Protein AF-A0A354GXW9-F1 (afdb_monomer_lite)

Sequence (91 aa):
MRYQINRRPGVADYLRNLSLTREGRIRLYVGLNEMAEFSDSFRADPLNRDGPVFFFRFMFEDAGRLRTLSLAVDDSAASYGVLELVYADLE

pLDDT: mean 91.75, std 4.7, range [73.69, 97.0]

Secondary structure (DSSP, 8-state):
-PPEEEE-HHHHHHHHH----HHHHHHHHHHHHHGGG--HHHHH-GGGEETTEEEEEEEEEETTEEEEEEEEEE-TTGGGTEEEEEEEEE-

Radius of gyration: 13.05 Å; chains: 1; bounding box: 32×22×34 Å

Structure (mmCIF, N/CA/C/O backbone):
data_AF-A0A354GXW9-F1
#
_entry.id   AF-A0A354GXW9-F1
#
loop_
_atom_site.group_PDB
_atom_site.id
_atom_site.type_symbol
_atom_site.label_atom_id
_atom_site.label_alt_id
_atom_site.label_comp_id
_atom_site.label_asym_id
_atom_site.label_entity_id
_atom_site.label_seq_id
_atom_site.pdbx_PDB_ins_code
_atom_site.Cartn_x
_atom_site.Cartn_y
_atom_site.Cartn_z
_atom_site.occupancy
_atom_site.B_iso_or_equiv
_atom_site.auth_seq_id
_atom_site.auth_comp_id
_atom_site.auth_asym_id
_atom_site.auth_atom_id
_atom_site.pdbx_PDB_model_num
ATOM 1 N N . MET A 1 1 ? 12.916 12.152 -4.336 1.00 73.69 1 MET A N 1
ATOM 2 C CA . MET A 1 1 ? 12.086 12.167 -5.562 1.00 73.69 1 MET A CA 1
ATOM 3 C C . MET A 1 1 ? 10.703 11.687 -5.166 1.00 73.69 1 MET A C 1
ATOM 5 O O . MET A 1 1 ? 10.640 10.794 -4.335 1.00 73.69 1 MET A O 1
ATOM 9 N N . ARG A 1 2 ? 9.625 12.297 -5.674 1.00 85.38 2 ARG A N 1
ATOM 10 C CA . ARG A 1 2 ? 8.258 11.858 -5.363 1.00 85.38 2 ARG A CA 1
ATOM 11 C C . ARG A 1 2 ? 7.696 11.068 -6.537 1.00 85.38 2 ARG A C 1
ATOM 13 O O . ARG A 1 2 ? 7.669 11.585 -7.651 1.00 85.38 2 ARG A O 1
ATOM 20 N N . TYR A 1 3 ? 7.266 9.842 -6.278 1.00 89.19 3 TYR A N 1
ATOM 21 C CA . TYR A 1 3 ? 6.709 8.935 -7.273 1.00 89.19 3 TYR A CA 1
ATOM 22 C C . TYR A 1 3 ? 5.193 9.094 -7.402 1.00 89.19 3 TYR A C 1
ATOM 24 O O . TYR A 1 3 ? 4.483 9.336 -6.426 1.00 89.19 3 TYR A O 1
ATOM 32 N N . GLN A 1 4 ? 4.668 8.904 -8.607 1.00 91.25 4 GLN A N 1
ATOM 33 C CA . GLN A 1 4 ? 3.248 8.656 -8.794 1.00 91.25 4 GLN A CA 1
ATOM 34 C C . GLN A 1 4 ? 2.941 7.213 -8.388 1.00 91.25 4 GLN A C 1
ATOM 36 O O . GLN A 1 4 ? 3.502 6.271 -8.944 1.00 91.25 4 GLN A O 1
ATOM 41 N N . ILE A 1 5 ? 2.021 7.037 -7.441 1.00 91.38 5 ILE A N 1
ATOM 42 C CA . ILE A 1 5 ? 1.555 5.709 -7.040 1.00 91.38 5 ILE A CA 1
ATOM 43 C C . ILE A 1 5 ? 0.397 5.293 -7.943 1.00 91.38 5 ILE A C 1
ATOM 45 O O . ILE A 1 5 ? -0.706 5.838 -7.845 1.00 91.38 5 ILE A O 1
ATOM 49 N N . ASN A 1 6 ? 0.635 4.305 -8.797 1.00 93.88 6 ASN A N 1
ATOM 50 C CA . ASN A 1 6 ? -0.417 3.594 -9.504 1.00 93.88 6 ASN A CA 1
ATOM 51 C C . ASN A 1 6 ? -0.877 2.395 -8.669 1.00 93.88 6 ASN A C 1
ATOM 53 O O . ASN A 1 6 ? -0.082 1.784 -7.964 1.00 93.88 6 ASN A O 1
ATOM 57 N N . ARG A 1 7 ? -2.160 2.046 -8.724 1.00 94.00 7 ARG A N 1
ATOM 58 C CA . ARG A 1 7 ? -2.716 0.909 -7.979 1.00 94.00 7 ARG A CA 1
ATOM 59 C C . ARG A 1 7 ? -3.372 -0.020 -8.971 1.00 94.00 7 ARG A C 1
ATOM 61 O O . ARG A 1 7 ? -4.240 0.422 -9.726 1.00 94.00 7 ARG A O 1
ATOM 68 N N . ARG A 1 8 ? -3.007 -1.302 -8.946 1.00 94.81 8 ARG A N 1
ATOM 69 C CA . ARG A 1 8 ? -3.705 -2.284 -9.779 1.00 94.81 8 ARG A CA 1
ATOM 70 C C . ARG A 1 8 ? -5.194 -2.309 -9.431 1.00 94.81 8 ARG A C 1
ATOM 72 O O . ARG A 1 8 ? -5.523 -2.160 -8.252 1.00 94.81 8 ARG A O 1
ATOM 79 N N . PRO A 1 9 ? -6.094 -2.533 -10.407 1.00 94.62 9 PRO A N 1
ATOM 80 C CA . PRO A 1 9 ? -7.537 -2.492 -10.172 1.00 94.62 9 PRO A CA 1
ATOM 81 C C . PRO A 1 9 ? -7.987 -3.332 -8.968 1.00 94.62 9 PRO A C 1
ATOM 83 O O . PRO A 1 9 ? -8.660 -2.812 -8.085 1.00 94.62 9 PRO A O 1
ATOM 86 N N . GLY A 1 10 ? -7.504 -4.576 -8.852 1.00 95.25 10 GLY A N 1
ATOM 87 C CA . GLY A 1 10 ? -7.834 -5.450 -7.718 1.00 95.25 10 GLY A CA 1
ATOM 88 C C . GLY A 1 10 ? -7.361 -4.919 -6.359 1.00 95.25 10 GLY A C 1
ATOM 89 O O . GLY A 1 10 ? -8.075 -5.042 -5.368 1.00 95.25 10 GLY A O 1
ATOM 90 N N . VAL A 1 11 ? -6.201 -4.256 -6.310 1.00 95.06 11 VAL A N 1
ATOM 91 C CA . VAL A 1 11 ? -5.695 -3.617 -5.085 1.00 95.06 11 VAL A CA 1
ATOM 92 C C . VAL A 1 11 ? -6.513 -2.373 -4.746 1.00 95.06 11 VAL A C 1
ATOM 94 O O . VAL A 1 11 ? -6.862 -2.148 -3.589 1.00 95.06 11 VAL A O 1
ATOM 97 N N . ALA A 1 12 ? -6.852 -1.560 -5.749 1.00 94.88 12 ALA A N 1
ATOM 98 C CA . ALA A 1 12 ? -7.690 -0.383 -5.557 1.00 94.88 12 ALA A CA 1
ATOM 99 C C . ALA A 1 12 ? -9.079 -0.760 -5.015 1.00 94.88 12 ALA A C 1
ATOM 101 O O . ALA A 1 12 ? -9.571 -0.106 -4.091 1.00 94.88 12 ALA A O 1
ATOM 102 N N . ASP A 1 13 ? -9.681 -1.825 -5.545 1.00 96.75 13 ASP A N 1
ATOM 103 C CA . ASP A 1 13 ? -10.974 -2.331 -5.088 1.00 96.75 13 ASP A CA 1
ATOM 104 C C . ASP A 1 13 ? -10.888 -2.941 -3.684 1.00 96.75 13 ASP A C 1
ATOM 106 O O . ASP A 1 13 ? -11.737 -2.638 -2.843 1.00 96.75 13 ASP A O 1
ATOM 110 N N . TYR A 1 14 ? -9.835 -3.709 -3.384 1.00 96.00 14 TYR A N 1
ATOM 111 C CA . TYR A 1 14 ? -9.569 -4.212 -2.033 1.00 96.00 14 TYR A CA 1
ATOM 112 C C . TYR A 1 14 ? -9.513 -3.071 -1.009 1.00 96.00 14 TYR A C 1
ATOM 114 O O . TYR A 1 14 ? -10.301 -3.042 -0.063 1.00 96.00 14 TYR A O 1
ATOM 122 N N . LEU A 1 15 ? -8.653 -2.072 -1.244 1.00 94.62 15 LEU A N 1
ATOM 123 C CA . LEU A 1 15 ? -8.473 -0.928 -0.344 1.00 94.62 15 LEU A CA 1
ATOM 124 C C . LEU A 1 15 ? -9.766 -0.116 -0.169 1.00 94.62 15 LEU A C 1
ATOM 126 O O . LEU A 1 15 ? -10.043 0.400 0.917 1.00 94.62 15 LEU A O 1
ATOM 130 N N . ARG A 1 16 ? -10.580 -0.001 -1.226 1.00 94.25 16 ARG A N 1
ATOM 131 C CA . ARG A 1 16 ? -11.882 0.677 -1.166 1.00 94.25 16 ARG A CA 1
ATOM 132 C C . ARG A 1 16 ? -12.870 -0.079 -0.274 1.00 94.25 16 ARG A C 1
ATOM 134 O O . ARG A 1 16 ? -13.620 0.566 0.462 1.00 94.25 16 ARG A O 1
ATOM 141 N N . ASN A 1 17 ? -12.846 -1.408 -0.301 1.00 96.19 17 ASN A N 1
ATOM 142 C CA . ASN A 1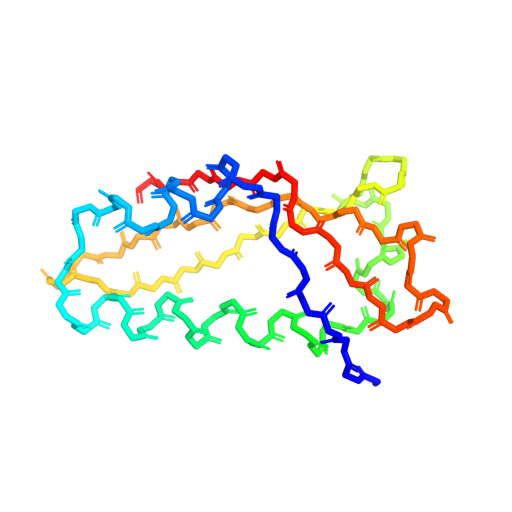 17 ? -13.800 -2.266 0.403 1.00 96.19 17 ASN A CA 1
ATOM 143 C C . ASN A 1 17 ? -13.407 -2.599 1.852 1.00 96.19 17 ASN A C 1
ATOM 145 O O . ASN A 1 17 ? -14.191 -3.227 2.563 1.00 96.19 17 ASN A O 1
ATOM 149 N N . LEU A 1 18 ? -12.243 -2.142 2.326 1.00 95.62 18 LEU A N 1
ATOM 150 C CA . LEU A 1 18 ? -11.842 -2.302 3.723 1.00 95.62 18 LEU A CA 1
ATOM 151 C C . LEU A 1 18 ? -12.884 -1.701 4.679 1.00 95.62 18 LEU A C 1
ATOM 153 O O . LEU A 1 18 ? -13.323 -0.557 4.523 1.00 95.62 18 LEU A O 1
ATOM 157 N N . SER A 1 19 ? -13.252 -2.473 5.703 1.00 95.44 19 SER A N 1
ATOM 158 C CA . SER A 1 19 ? -14.172 -2.051 6.767 1.00 95.44 19 SER A CA 1
ATOM 159 C C . SER A 1 19 ? -13.441 -1.190 7.800 1.00 95.44 19 SER A C 1
ATOM 161 O O . SER A 1 19 ? -13.176 -1.628 8.914 1.00 95.44 19 SER A O 1
ATOM 163 N N . LEU A 1 20 ? -13.078 0.024 7.385 1.00 95.75 20 LEU A N 1
ATOM 164 C CA . LEU A 1 20 ? -12.418 1.039 8.209 1.00 95.75 20 LEU A CA 1
ATOM 165 C C . LEU A 1 20 ? -13.383 2.170 8.555 1.00 95.75 20 LEU A C 1
ATOM 167 O O . LEU A 1 20 ? -14.276 2.508 7.761 1.00 95.75 20 LEU A O 1
ATOM 171 N N . THR A 1 21 ? -13.149 2.825 9.691 1.00 97.00 21 THR A N 1
ATOM 172 C CA . THR A 1 21 ? -13.813 4.096 9.995 1.00 97.00 21 THR A CA 1
ATOM 173 C C . THR A 1 21 ? -13.399 5.182 9.000 1.00 97.00 21 THR A C 1
ATOM 175 O O . THR A 1 21 ? -12.436 5.047 8.240 1.00 97.00 21 THR A O 1
ATOM 178 N N . ARG A 1 22 ? -14.112 6.314 9.006 1.00 95.81 22 ARG A N 1
ATOM 179 C CA . ARG A 1 22 ? -13.723 7.479 8.197 1.00 95.81 22 ARG A CA 1
ATOM 180 C C . ARG A 1 22 ? -12.295 7.934 8.510 1.00 95.81 22 ARG A C 1
ATOM 182 O O . ARG A 1 22 ? -11.552 8.256 7.589 1.00 95.81 22 ARG A O 1
ATOM 189 N N . GLU A 1 23 ? -11.926 7.955 9.786 1.00 95.19 23 GLU A N 1
ATOM 190 C CA . GLU A 1 23 ? -10.585 8.342 10.218 1.00 95.19 23 GLU A CA 1
ATOM 191 C C . GLU A 1 23 ? -9.536 7.320 9.770 1.00 95.19 23 GLU A C 1
ATOM 193 O O . GLU A 1 23 ? -8.536 7.707 9.167 1.00 95.19 23 GLU A O 1
ATOM 198 N N . GLY A 1 24 ? -9.804 6.024 9.953 1.00 95.62 24 GLY A N 1
ATOM 199 C CA . GLY A 1 24 ? -8.923 4.955 9.480 1.00 95.62 24 GLY A CA 1
ATOM 200 C C . GLY A 1 24 ? -8.691 5.016 7.971 1.00 95.62 24 GLY A C 1
ATOM 201 O O . GLY A 1 24 ? -7.563 4.855 7.515 1.00 95.62 24 GLY A O 1
ATOM 202 N N . ARG A 1 25 ? -9.722 5.351 7.179 1.00 95.69 25 ARG A N 1
ATOM 203 C CA . ARG A 1 25 ? -9.560 5.598 5.735 1.00 95.69 25 ARG A CA 1
ATOM 204 C C . ARG A 1 25 ? -8.628 6.774 5.461 1.00 95.69 25 ARG A C 1
ATOM 206 O O . ARG A 1 25 ? -7.766 6.653 4.600 1.00 95.69 25 ARG A O 1
ATOM 213 N N . ILE A 1 26 ? -8.773 7.893 6.170 1.00 94.56 26 ILE A N 1
ATOM 214 C CA . ILE A 1 26 ? -7.876 9.047 5.998 1.00 94.56 26 ILE A CA 1
ATOM 215 C C . ILE A 1 26 ? -6.432 8.636 6.303 1.00 94.56 26 ILE A C 1
ATOM 217 O O . ILE A 1 26 ? -5.560 8.866 5.468 1.00 94.56 26 ILE A O 1
ATOM 221 N N . ARG A 1 27 ? -6.190 7.969 7.438 1.00 94.56 27 ARG A N 1
ATOM 222 C CA . ARG A 1 27 ? -4.848 7.505 7.826 1.00 94.56 27 ARG A CA 1
ATOM 223 C C . ARG A 1 27 ? -4.262 6.517 6.809 1.00 94.56 27 ARG A C 1
ATOM 225 O O . ARG A 1 27 ? -3.112 6.678 6.414 1.00 94.56 27 ARG A O 1
ATOM 232 N N . LEU A 1 28 ? -5.067 5.577 6.304 1.00 93.75 28 LEU A N 1
ATOM 233 C CA . LEU A 1 28 ? -4.693 4.674 5.208 1.00 93.75 28 LEU A CA 1
ATOM 234 C C . LEU A 1 28 ? -4.214 5.453 3.972 1.00 93.75 28 LEU A C 1
ATOM 236 O O . LEU A 1 28 ? -3.146 5.168 3.437 1.00 93.75 28 LEU A O 1
ATOM 240 N N . TYR A 1 29 ? -4.982 6.443 3.505 1.00 91.31 29 TYR A N 1
ATOM 241 C CA . TYR A 1 29 ? -4.610 7.224 2.318 1.00 91.31 29 TYR A CA 1
ATOM 242 C C . TYR A 1 29 ? -3.400 8.135 2.551 1.00 91.31 29 TYR A C 1
ATOM 244 O O . TYR A 1 29 ? -2.642 8.357 1.609 1.00 91.31 29 TYR A O 1
ATOM 252 N N . VAL A 1 30 ? -3.199 8.637 3.773 1.00 90.50 30 VAL A N 1
ATOM 253 C CA . VAL A 1 30 ? -1.981 9.370 4.148 1.00 90.50 30 VAL A CA 1
ATOM 254 C C . VAL A 1 30 ? -0.764 8.450 4.050 1.00 90.50 30 VAL A C 1
ATOM 256 O O . VAL A 1 30 ? 0.153 8.776 3.303 1.00 90.50 30 VAL A O 1
ATOM 259 N N . GLY A 1 31 ? -0.796 7.264 4.666 1.00 88.62 31 GLY A N 1
ATOM 260 C CA . GLY A 1 31 ? 0.317 6.306 4.594 1.00 88.62 31 GLY A CA 1
ATOM 261 C C . GLY A 1 31 ? 0.630 5.850 3.162 1.00 88.62 31 GLY A C 1
ATOM 262 O O . GLY A 1 31 ? 1.787 5.793 2.752 1.00 88.62 31 GLY A O 1
ATOM 263 N N . LEU A 1 32 ? -0.402 5.617 2.340 1.00 88.44 32 LEU A N 1
ATOM 264 C CA . LEU A 1 32 ? -0.218 5.313 0.913 1.00 88.44 32 LEU A CA 1
ATOM 265 C C . LEU A 1 32 ? 0.403 6.473 0.119 1.00 88.44 32 LEU A C 1
ATOM 267 O O . LEU A 1 32 ? 1.056 6.229 -0.893 1.00 88.44 32 LEU A O 1
ATOM 271 N N . ASN A 1 33 ? 0.177 7.721 0.533 1.00 87.00 33 ASN A N 1
ATOM 272 C CA . ASN A 1 33 ? 0.797 8.886 -0.094 1.00 87.00 33 ASN A CA 1
ATOM 273 C C . ASN A 1 33 ? 2.241 9.084 0.373 1.00 87.00 33 ASN A C 1
ATOM 275 O O . ASN A 1 33 ? 3.063 9.501 -0.435 1.00 87.00 33 ASN A O 1
ATOM 279 N N . GLU A 1 34 ? 2.566 8.772 1.627 1.00 83.62 34 GLU A N 1
ATOM 280 C CA . GLU A 1 34 ? 3.940 8.833 2.149 1.00 83.62 34 GLU A CA 1
ATOM 281 C C . GLU A 1 34 ? 4.863 7.826 1.451 1.00 83.62 34 GLU A C 1
ATOM 283 O O . GLU A 1 34 ? 6.024 8.128 1.185 1.00 83.62 34 GLU A O 1
ATOM 288 N N . MET A 1 35 ? 4.326 6.678 1.026 1.00 81.38 35 MET A N 1
ATOM 289 C CA . MET A 1 35 ? 5.044 5.707 0.188 1.00 81.38 35 MET A CA 1
ATOM 290 C C . MET A 1 35 ? 5.600 6.315 -1.111 1.00 81.38 35 MET A C 1
ATOM 292 O O . MET A 1 35 ? 6.604 5.834 -1.638 1.00 81.38 35 MET A O 1
ATOM 296 N N . ALA A 1 36 ? 4.987 7.385 -1.628 1.00 84.19 36 ALA A N 1
ATOM 297 C CA . ALA A 1 36 ? 5.494 8.100 -2.798 1.00 84.19 36 ALA A CA 1
ATOM 298 C C . ALA A 1 36 ? 6.890 8.701 -2.582 1.00 84.19 36 ALA A C 1
ATOM 300 O O . ALA A 1 36 ? 7.540 9.082 -3.554 1.00 84.19 36 ALA A O 1
ATOM 301 N N . GLU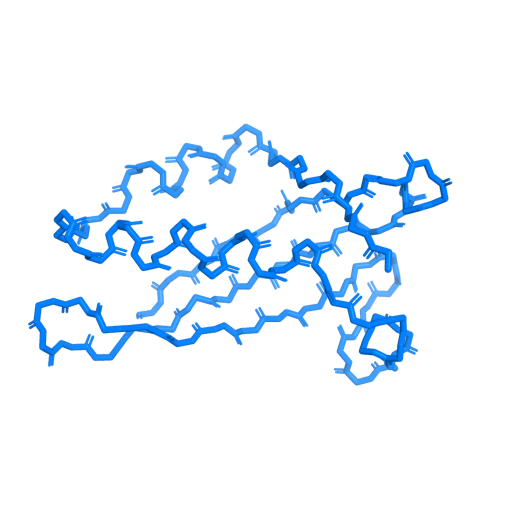 A 1 37 ? 7.338 8.819 -1.335 1.00 84.69 37 GLU A N 1
ATOM 302 C CA . GLU A 1 37 ? 8.571 9.499 -0.950 1.00 84.69 37 GLU A CA 1
ATOM 303 C C . GLU A 1 37 ? 9.629 8.536 -0.392 1.00 84.69 37 GLU A C 1
ATOM 305 O O . GLU A 1 37 ? 10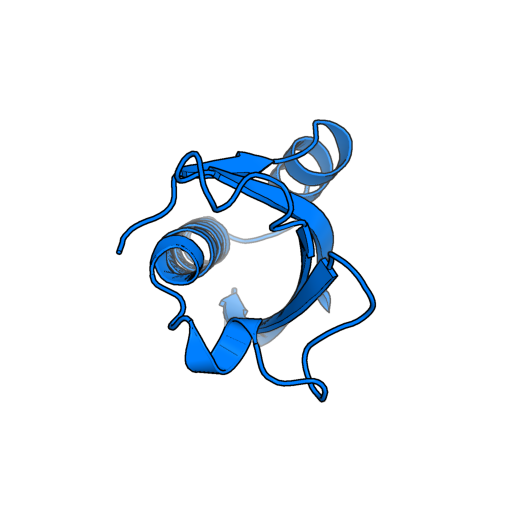.638 8.993 0.149 1.00 84.69 37 GLU A O 1
ATOM 310 N N . PHE A 1 38 ? 9.456 7.214 -0.546 1.00 80.62 38 PHE A N 1
ATOM 311 C CA . PHE A 1 38 ? 10.466 6.266 -0.076 1.00 80.62 38 PHE A CA 1
ATOM 312 C C . PHE A 1 38 ? 11.835 6.508 -0.699 1.00 80.62 38 PHE A C 1
ATOM 314 O O . PHE A 1 38 ? 11.981 6.686 -1.911 1.00 80.62 38 PHE A O 1
ATOM 321 N N . SER A 1 39 ? 12.851 6.475 0.165 1.00 76.31 39 SER A N 1
ATOM 322 C CA . SER A 1 39 ? 14.230 6.652 -0.247 1.00 76.31 39 SER A CA 1
ATOM 323 C C . SER A 1 39 ? 14.675 5.503 -1.144 1.00 76.31 39 SER A C 1
ATOM 325 O O . SER A 1 39 ? 14.300 4.342 -0.961 1.00 76.31 39 SER A O 1
ATOM 327 N N . ASP A 1 40 ? 15.555 5.824 -2.086 1.00 78.44 40 ASP A N 1
ATOM 328 C CA . ASP A 1 40 ? 16.185 4.829 -2.953 1.00 78.44 40 ASP A CA 1
ATOM 329 C C . ASP A 1 40 ? 16.920 3.761 -2.133 1.00 78.44 40 ASP A C 1
ATOM 331 O O . ASP A 1 40 ? 16.929 2.597 -2.515 1.00 78.44 40 ASP A O 1
ATOM 335 N N . SER A 1 41 ? 17.454 4.131 -0.961 1.00 83.88 41 SER A N 1
ATOM 336 C CA . SER A 1 41 ? 18.095 3.197 -0.032 1.00 83.88 41 SER A CA 1
ATOM 337 C C . SER A 1 41 ? 17.148 2.118 0.493 1.00 83.88 41 SER A C 1
ATOM 339 O O . SER A 1 41 ? 17.563 0.971 0.590 1.00 83.88 41 SER A O 1
ATOM 341 N N . PHE A 1 42 ? 15.886 2.448 0.791 1.00 87.25 42 PHE A N 1
ATOM 342 C CA . PHE A 1 42 ? 14.906 1.459 1.248 1.00 87.25 42 PHE A CA 1
ATOM 343 C C . PHE A 1 42 ? 14.530 0.500 0.116 1.00 87.25 42 PHE A C 1
ATOM 345 O O . PHE A 1 42 ? 14.483 -0.711 0.315 1.00 87.25 42 PHE A O 1
ATOM 352 N N . ARG A 1 43 ? 14.307 1.043 -1.089 1.00 85.00 43 ARG A N 1
ATOM 353 C CA . ARG A 1 43 ? 13.914 0.262 -2.272 1.00 85.00 43 ARG A CA 1
ATOM 354 C C . ARG A 1 43 ? 15.038 -0.629 -2.795 1.00 85.00 43 ARG A C 1
ATOM 356 O O . ARG A 1 43 ? 14.749 -1.669 -3.378 1.00 85.00 43 ARG A O 1
ATOM 363 N N . ALA A 1 44 ? 16.293 -0.219 -2.623 1.00 85.69 44 ALA A N 1
ATOM 364 C CA . ALA A 1 44 ? 17.468 -0.976 -3.044 1.00 85.69 44 ALA A CA 1
ATOM 365 C C . ALA A 1 44 ? 17.936 -2.010 -2.005 1.00 85.69 44 ALA A C 1
ATOM 367 O O . ALA A 1 44 ? 18.809 -2.815 -2.322 1.00 85.69 44 ALA A O 1
ATOM 368 N N . ASP A 1 45 ? 17.386 -1.993 -0.786 1.00 90.25 45 ASP A N 1
ATOM 369 C CA . ASP A 1 45 ? 17.750 -2.938 0.268 1.00 90.25 45 ASP A CA 1
ATOM 370 C C . ASP A 1 45 ? 17.249 -4.355 -0.080 1.00 90.25 45 ASP A C 1
ATOM 372 O O . ASP A 1 45 ? 16.034 -4.564 -0.186 1.00 90.25 45 ASP A O 1
ATOM 376 N N . PRO A 1 46 ? 18.148 -5.350 -0.226 1.00 91.25 46 PRO A N 1
ATOM 377 C CA . PRO A 1 46 ? 17.762 -6.731 -0.503 1.00 91.25 46 PRO A CA 1
ATOM 378 C C . PRO A 1 46 ? 16.844 -7.352 0.557 1.00 91.25 46 PRO A C 1
ATOM 380 O O . PRO A 1 46 ? 16.125 -8.296 0.248 1.00 91.25 46 PRO A O 1
ATOM 383 N N . LEU A 1 47 ? 16.844 -6.849 1.796 1.00 92.12 47 LEU A N 1
ATOM 384 C CA . LEU A 1 47 ? 15.966 -7.352 2.859 1.00 92.12 47 LEU A CA 1
ATOM 385 C C . LEU A 1 47 ? 14.499 -6.959 2.657 1.00 92.12 47 LEU A C 1
ATOM 387 O O . LEU A 1 47 ? 13.607 -7.637 3.163 1.00 92.12 47 LEU A O 1
ATOM 391 N N . ASN A 1 48 ? 14.246 -5.884 1.910 1.00 90.44 48 ASN A N 1
ATOM 392 C CA . ASN A 1 48 ? 12.903 -5.373 1.654 1.00 90.44 48 ASN A CA 1
ATOM 393 C C . ASN A 1 48 ? 12.407 -5.762 0.261 1.00 90.44 48 ASN A C 1
ATOM 395 O O . ASN A 1 48 ? 11.449 -5.161 -0.217 1.00 90.44 48 ASN A O 1
ATOM 399 N N . ARG A 1 49 ? 13.057 -6.705 -0.433 1.00 92.31 49 ARG A N 1
ATOM 400 C CA . ARG A 1 49 ? 12.880 -6.860 -1.878 1.00 92.31 49 ARG A CA 1
ATOM 401 C C . ARG A 1 49 ? 12.935 -8.302 -2.366 1.00 92.31 49 ARG A C 1
ATOM 403 O O . ARG A 1 49 ? 13.736 -9.099 -1.896 1.00 92.31 49 ARG A O 1
ATOM 410 N N . ASP A 1 50 ? 12.127 -8.586 -3.383 1.00 92.75 50 ASP A N 1
ATOM 411 C CA . ASP A 1 50 ? 12.200 -9.784 -4.215 1.00 92.75 50 ASP A CA 1
ATOM 412 C C . ASP A 1 50 ? 12.042 -9.392 -5.699 1.00 92.75 50 ASP A C 1
ATOM 414 O O . ASP A 1 50 ? 10.978 -8.964 -6.156 1.00 92.75 50 ASP A O 1
ATOM 418 N N . GLY A 1 51 ? 13.140 -9.461 -6.457 1.00 90.25 51 GLY A N 1
ATOM 419 C CA . GLY A 1 51 ? 13.173 -9.071 -7.870 1.00 90.25 51 GLY A CA 1
ATOM 420 C C . GLY A 1 51 ? 12.807 -7.591 -8.108 1.00 90.25 51 GLY A C 1
ATOM 421 O O . GLY A 1 51 ? 13.470 -6.706 -7.560 1.00 90.25 51 GLY A O 1
ATOM 422 N N . PRO A 1 52 ? 11.806 -7.272 -8.954 1.00 91.31 52 PRO A N 1
ATOM 423 C CA . PRO A 1 52 ? 11.353 -5.897 -9.188 1.00 91.31 52 PRO A CA 1
ATOM 424 C C . PRO A 1 52 ? 10.435 -5.357 -8.078 1.00 91.31 52 PRO A C 1
ATOM 426 O O . PRO A 1 52 ? 10.037 -4.194 -8.120 1.00 91.31 52 PRO A O 1
ATOM 429 N N . VAL A 1 53 ? 10.078 -6.193 -7.100 1.00 93.94 53 VAL A N 1
ATOM 430 C CA . VAL A 1 53 ? 9.077 -5.869 -6.087 1.00 93.94 53 VAL A CA 1
ATOM 431 C C . VAL A 1 53 ? 9.749 -5.601 -4.754 1.00 93.94 53 VAL A C 1
ATOM 433 O O . VAL A 1 53 ? 10.523 -6.423 -4.271 1.00 93.94 53 VAL A O 1
ATOM 436 N N . PHE A 1 54 ? 9.415 -4.476 -4.131 1.00 93.75 54 PHE A N 1
ATOM 437 C CA . PHE A 1 54 ? 9.771 -4.208 -2.744 1.00 93.75 54 PHE A CA 1
ATOM 438 C C . PHE A 1 54 ? 8.542 -4.262 -1.832 1.00 93.75 54 PHE A C 1
ATOM 440 O O . PHE A 1 54 ? 7.411 -3.989 -2.245 1.00 93.75 54 PHE A O 1
ATOM 447 N N . PHE A 1 55 ? 8.772 -4.631 -0.578 1.00 93.50 55 PHE A N 1
ATOM 448 C CA . PHE A 1 55 ? 7.759 -4.841 0.442 1.00 93.50 55 PHE A CA 1
ATOM 449 C C . PHE A 1 55 ? 7.844 -3.757 1.500 1.00 93.50 55 PHE A C 1
ATOM 451 O O . PHE A 1 55 ? 8.922 -3.333 1.915 1.00 93.50 55 PHE A O 1
ATOM 458 N N . PHE A 1 56 ? 6.684 -3.331 1.973 1.00 89.31 56 PHE A N 1
ATOM 459 C CA . PHE A 1 56 ? 6.594 -2.349 3.037 1.00 89.31 56 PHE A CA 1
ATOM 460 C C . PHE A 1 56 ? 5.380 -2.635 3.911 1.00 89.31 56 PHE A C 1
ATOM 462 O O . PHE A 1 56 ? 4.336 -3.076 3.428 1.00 89.31 56 PHE A O 1
ATOM 469 N N . ARG A 1 57 ? 5.520 -2.371 5.209 1.00 91.56 57 ARG A N 1
ATOM 470 C CA . ARG A 1 57 ? 4.420 -2.427 6.166 1.00 91.56 57 ARG A CA 1
ATOM 471 C C . ARG A 1 57 ? 4.270 -1.074 6.825 1.00 91.56 57 ARG A C 1
ATOM 473 O O . ARG A 1 57 ? 5.253 -0.547 7.342 1.00 91.56 57 ARG A O 1
ATOM 480 N N . PHE A 1 58 ? 3.047 -0.563 6.881 1.00 90.25 58 PHE A N 1
ATOM 481 C CA . PHE A 1 58 ? 2.738 0.555 7.764 1.00 90.25 58 PHE A CA 1
ATOM 482 C C . PHE A 1 58 ? 1.660 0.198 8.761 1.00 90.25 58 PHE A C 1
ATOM 484 O O . PHE A 1 58 ? 0.757 -0.592 8.488 1.00 90.25 58 PHE A O 1
ATOM 491 N N . MET A 1 59 ? 1.764 0.831 9.920 1.00 94.44 59 MET A N 1
ATOM 492 C CA . MET A 1 59 ? 0.796 0.706 10.989 1.00 94.44 59 MET A CA 1
ATOM 493 C C . MET A 1 59 ? 0.009 2.001 11.112 1.00 94.44 59 MET A C 1
ATOM 495 O O . MET A 1 59 ? 0.566 3.093 11.002 1.00 94.44 59 MET A O 1
ATOM 499 N N . PHE A 1 60 ? -1.289 1.883 11.349 1.00 94.56 60 PHE A N 1
ATOM 500 C CA . PHE A 1 60 ? -2.153 3.023 11.618 1.00 94.56 60 PHE A CA 1
ATOM 501 C C . PHE A 1 60 ? -3.263 2.626 12.582 1.00 94.56 60 PHE A C 1
ATOM 503 O O . PHE A 1 60 ? -3.600 1.455 12.728 1.00 94.56 60 PHE A O 1
ATOM 510 N N . GLU A 1 61 ? -3.830 3.610 13.265 1.00 95.19 61 GLU A N 1
ATOM 511 C CA . GLU A 1 61 ? -4.930 3.382 14.194 1.00 95.19 61 GLU A CA 1
ATOM 512 C C . GLU A 1 61 ? -6.279 3.515 13.479 1.00 95.19 61 GLU A C 1
ATOM 514 O O . GLU A 1 61 ? -6.487 4.439 12.690 1.00 95.19 61 GLU A O 1
ATOM 519 N N . ASP A 1 62 ? -7.211 2.623 13.786 1.00 96.38 62 ASP A N 1
ATOM 520 C CA . ASP A 1 62 ? -8.601 2.680 13.344 1.00 96.38 62 ASP A CA 1
ATOM 521 C C . ASP A 1 62 ? -9.511 2.251 14.499 1.00 96.38 62 ASP A C 1
ATOM 523 O O . ASP A 1 62 ? -9.388 1.139 15.012 1.00 96.38 62 ASP A O 1
ATOM 527 N N . ALA A 1 63 ? -10.407 3.140 14.939 1.00 93.94 63 ALA A N 1
ATOM 528 C CA . ALA A 1 63 ? -11.309 2.903 16.075 1.00 93.94 63 ALA A CA 1
ATOM 529 C C . ALA A 1 63 ? -10.600 2.410 17.360 1.00 93.94 63 ALA A C 1
ATOM 531 O O . ALA A 1 63 ? -11.084 1.497 18.033 1.00 93.94 63 ALA A O 1
ATOM 532 N N . GLY A 1 64 ? -9.435 2.980 17.689 1.00 93.31 64 GLY A N 1
ATOM 533 C CA . GLY A 1 64 ? -8.646 2.582 18.861 1.00 93.31 64 GLY A CA 1
ATOM 534 C C . GLY A 1 64 ? -7.916 1.243 18.712 1.00 93.31 64 GLY A C 1
ATOM 535 O O . GLY A 1 64 ? -7.392 0.719 19.695 1.00 93.31 64 GLY A O 1
ATOM 536 N N . ARG A 1 65 ? -7.885 0.658 17.507 1.00 94.06 65 ARG A N 1
ATOM 537 C CA . ARG A 1 65 ? -7.122 -0.557 17.196 1.00 94.06 65 ARG A CA 1
ATOM 538 C C . ARG A 1 65 ? -5.957 -0.220 16.284 1.00 94.06 65 ARG A C 1
ATOM 540 O O . ARG A 1 65 ? -6.138 0.459 15.278 1.00 94.06 65 ARG A O 1
ATOM 547 N N . LEU A 1 66 ? -4.778 -0.742 16.608 1.00 95.50 66 LEU A N 1
ATOM 548 C CA . LEU A 1 66 ? -3.638 -0.697 15.703 1.00 95.50 66 LEU A CA 1
ATOM 549 C C . LEU A 1 66 ? -3.852 -1.727 14.588 1.00 95.50 66 LEU A C 1
ATOM 551 O O . LEU A 1 66 ? -4.087 -2.900 14.872 1.00 95.50 66 LEU A O 1
ATOM 555 N N . ARG A 1 67 ? -3.801 -1.272 13.340 1.00 94.88 67 ARG A N 1
ATOM 556 C CA . ARG A 1 67 ? -3.912 -2.086 12.128 1.00 94.88 67 ARG A CA 1
ATOM 557 C C . ARG A 1 67 ? -2.582 -2.089 11.402 1.00 94.88 67 ARG A C 1
ATOM 559 O O . ARG A 1 67 ? -1.891 -1.067 11.406 1.00 94.88 67 ARG A O 1
ATOM 566 N N . THR A 1 68 ? -2.256 -3.197 10.748 1.00 95.38 68 THR A N 1
ATOM 567 C CA . THR A 1 68 ? -1.033 -3.310 9.943 1.00 95.38 68 THR A CA 1
ATOM 568 C C . THR A 1 68 ? -1.410 -3.553 8.495 1.00 95.38 68 THR A C 1
ATOM 570 O O . THR A 1 68 ? -2.084 -4.530 8.191 1.00 95.38 68 THR A O 1
ATOM 573 N N . LEU A 1 69 ? -0.973 -2.677 7.592 1.00 95.12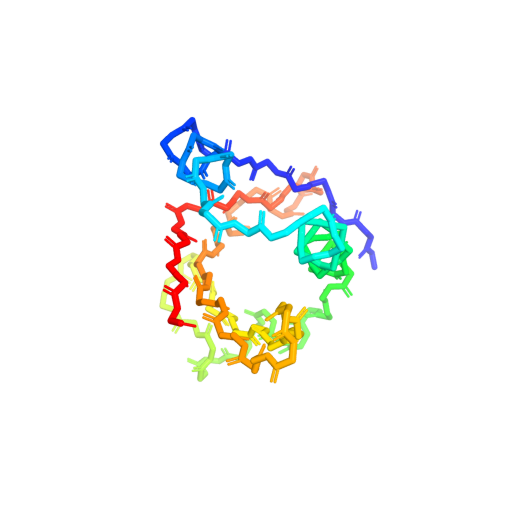 69 LEU A N 1
ATOM 574 C CA . LEU A 1 69 ? -1.119 -2.889 6.159 1.00 95.12 69 LEU A CA 1
ATOM 575 C C . LEU A 1 69 ? 0.212 -3.342 5.566 1.00 95.12 69 LEU A C 1
ATOM 577 O O . LEU A 1 69 ? 1.192 -2.596 5.590 1.00 95.12 69 LEU A O 1
ATOM 581 N N . SER A 1 70 ? 0.219 -4.541 4.998 1.00 94.88 70 SER A N 1
ATOM 582 C CA . SER A 1 70 ? 1.312 -5.085 4.200 1.00 94.88 70 SER A CA 1
ATOM 583 C C . SER A 1 70 ? 1.100 -4.751 2.730 1.00 94.88 70 SER A C 1
ATOM 585 O O . SER A 1 70 ? 0.028 -4.992 2.181 1.00 94.88 70 SER A O 1
ATOM 587 N N . LEU A 1 71 ? 2.127 -4.212 2.081 1.00 94.12 71 LEU A N 1
ATOM 588 C CA . LEU A 1 71 ? 2.106 -3.783 0.688 1.00 94.12 71 LEU A CA 1
ATOM 589 C C . LEU A 1 71 ? 3.257 -4.419 -0.089 1.00 94.12 71 LEU A C 1
ATOM 591 O O . LEU A 1 71 ? 4.358 -4.577 0.443 1.00 94.12 71 LEU A 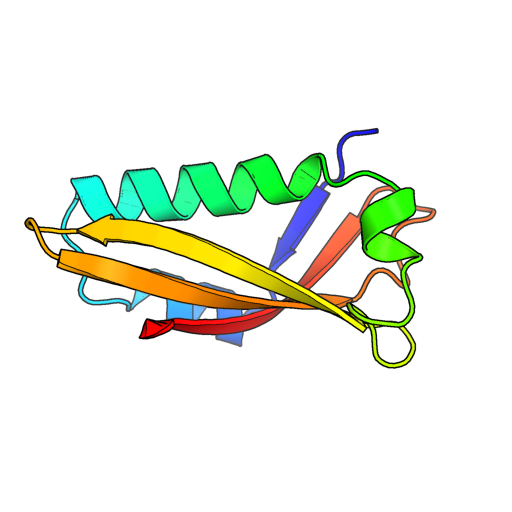O 1
ATOM 595 N N . ALA A 1 72 ? 3.007 -4.711 -1.364 1.00 95.06 72 ALA A N 1
ATOM 596 C CA . ALA A 1 72 ? 4.058 -5.023 -2.326 1.00 95.06 72 ALA A CA 1
ATOM 597 C C . ALA A 1 72 ? 3.966 -4.065 -3.515 1.00 95.06 72 ALA A C 1
ATOM 599 O O . ALA A 1 72 ? 2.882 -3.847 -4.073 1.00 95.06 72 ALA A O 1
ATOM 600 N N . VAL A 1 73 ? 5.105 -3.484 -3.876 1.00 94.69 73 VAL A N 1
ATOM 601 C CA . VAL A 1 73 ? 5.222 -2.415 -4.865 1.00 94.69 73 VAL A CA 1
ATOM 602 C C . VAL A 1 73 ? 6.222 -2.832 -5.930 1.00 94.69 73 VAL A C 1
ATOM 604 O O . VAL A 1 73 ? 7.379 -3.098 -5.620 1.00 94.69 73 VAL A O 1
ATOM 607 N N . ASP A 1 74 ? 5.779 -2.869 -7.179 1.00 94.38 74 ASP A N 1
ATOM 608 C CA . ASP A 1 74 ? 6.636 -3.044 -8.346 1.00 94.38 74 ASP A CA 1
ATOM 609 C C . ASP A 1 74 ? 7.207 -1.680 -8.758 1.00 94.38 74 ASP A C 1
ATOM 611 O O . ASP A 1 74 ? 6.464 -0.722 -9.013 1.00 94.38 74 ASP A O 1
ATOM 615 N N . ASP A 1 75 ? 8.533 -1.578 -8.791 1.00 92.25 75 ASP A N 1
ATOM 616 C CA . ASP A 1 75 ? 9.243 -0.353 -9.157 1.00 92.25 75 ASP A CA 1
ATOM 617 C C . ASP A 1 75 ? 9.958 -0.438 -10.515 1.00 92.25 75 ASP A C 1
ATOM 619 O O . ASP A 1 75 ? 10.781 0.422 -10.834 1.00 92.25 75 ASP A O 1
ATOM 623 N N . SER A 1 76 ? 9.586 -1.399 -11.371 1.00 92.00 76 SER A N 1
ATOM 624 C CA . SER A 1 76 ? 10.117 -1.524 -12.740 1.00 92.00 76 SER A CA 1
ATOM 625 C C . SER A 1 76 ? 9.948 -0.239 -13.563 1.00 92.00 76 SER A C 1
ATOM 627 O O . SER A 1 76 ? 10.751 0.055 -14.448 1.00 92.00 76 SER A O 1
ATOM 629 N N . ALA A 1 77 ? 8.912 0.551 -13.259 1.00 90.00 77 ALA A N 1
ATOM 630 C CA . ALA A 1 77 ? 8.615 1.836 -13.890 1.00 90.00 77 ALA A CA 1
ATOM 631 C C . ALA A 1 77 ? 9.138 3.057 -13.100 1.00 90.00 77 ALA A C 1
ATOM 633 O O . ALA A 1 77 ? 8.800 4.198 -13.431 1.00 90.00 77 ALA A O 1
ATOM 634 N N . ALA A 1 78 ? 9.984 2.859 -12.081 1.00 87.50 78 ALA A N 1
ATOM 635 C CA . ALA A 1 78 ? 10.497 3.951 -11.252 1.00 87.50 78 ALA A CA 1
ATOM 636 C C . ALA A 1 78 ? 11.360 4.944 -12.041 1.00 87.50 78 ALA A C 1
ATOM 638 O O . ALA A 1 78 ? 11.375 6.131 -11.717 1.00 87.50 78 ALA A O 1
ATOM 639 N N . SER A 1 79 ? 12.026 4.508 -13.115 1.00 88.12 79 SER A N 1
ATOM 640 C CA . SER A 1 79 ? 12.741 5.405 -14.039 1.00 88.12 79 SER A CA 1
ATOM 641 C C . SER A 1 79 ? 11.816 6.426 -14.717 1.00 88.12 79 SER A C 1
ATOM 643 O O . SER A 1 79 ? 12.262 7.514 -15.072 1.00 88.12 79 SER A O 1
ATOM 645 N N . TYR A 1 80 ? 10.522 6.112 -14.833 1.00 90.62 80 TYR A N 1
ATOM 646 C CA . TYR A 1 80 ? 9.470 7.003 -15.329 1.00 90.62 80 TYR A CA 1
ATOM 647 C C . TYR A 1 80 ? 8.736 7.748 -14.204 1.00 90.62 80 TYR A C 1
ATOM 649 O O . TYR A 1 80 ? 7.731 8.410 -14.452 1.00 90.62 80 TYR A O 1
ATOM 657 N N . GLY A 1 81 ? 9.210 7.641 -12.959 1.00 89.69 81 GLY A N 1
ATOM 658 C CA . GLY A 1 81 ? 8.587 8.279 -11.802 1.00 89.69 81 GLY A CA 1
ATOM 659 C C . GLY A 1 81 ? 7.301 7.602 -11.327 1.00 89.69 81 GLY A C 1
ATOM 660 O O . GLY A 1 81 ? 6.538 8.232 -10.598 1.00 89.69 81 GLY A O 1
ATOM 661 N N . VAL A 1 82 ? 7.061 6.337 -11.687 1.00 91.25 82 VAL A N 1
ATOM 662 C CA . VAL A 1 82 ? 5.861 5.584 -11.291 1.00 91.25 82 VAL A CA 1
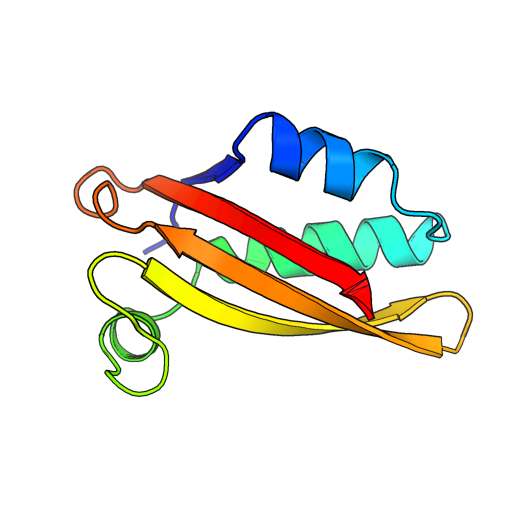ATOM 663 C C . VAL A 1 82 ? 6.233 4.387 -10.420 1.00 91.25 82 VAL A C 1
ATOM 665 O O . VAL A 1 82 ? 7.170 3.655 -10.724 1.00 91.25 82 VAL A O 1
ATOM 668 N N . LEU A 1 83 ? 5.461 4.173 -9.357 1.00 92.75 83 LEU A N 1
ATOM 669 C CA . LEU A 1 83 ? 5.471 2.956 -8.550 1.00 92.75 83 LEU A CA 1
ATOM 670 C C . LEU A 1 83 ? 4.114 2.272 -8.678 1.00 92.75 83 LEU A C 1
ATOM 672 O O . LEU A 1 83 ? 3.079 2.929 -8.540 1.00 92.75 83 LEU A O 1
ATOM 676 N N . GLU A 1 84 ? 4.100 0.969 -8.938 1.00 94.69 84 GLU A N 1
ATOM 677 C CA . GLU A 1 84 ? 2.862 0.209 -9.082 1.00 94.69 84 GLU A CA 1
ATOM 678 C C . GLU A 1 84 ? 2.596 -0.626 -7.828 1.00 94.69 84 GLU A C 1
ATOM 680 O O . GLU A 1 84 ? 3.335 -1.544 -7.492 1.00 94.69 84 GLU A O 1
ATOM 685 N N . LEU A 1 85 ? 1.504 -0.332 -7.129 1.00 94.38 85 LEU A N 1
ATOM 686 C CA . LEU A 1 85 ? 1.048 -1.137 -6.010 1.00 94.38 85 LEU A CA 1
ATOM 687 C C . LEU A 1 85 ? 0.346 -2.395 -6.534 1.00 94.38 85 LEU A C 1
ATOM 689 O O . LEU A 1 85 ? -0.753 -2.315 -7.102 1.00 94.38 85 LEU A O 1
ATOM 693 N N . VAL A 1 86 ? 0.989 -3.546 -6.333 1.00 96.06 86 VAL A N 1
ATOM 694 C CA . VAL A 1 86 ? 0.570 -4.842 -6.889 1.00 96.06 86 VAL A CA 1
ATOM 695 C C . VAL A 1 86 ? -0.094 -5.757 -5.861 1.00 96.06 86 VAL A C 1
ATOM 697 O O . VAL A 1 86 ? -0.854 -6.641 -6.252 1.00 96.06 86 VAL A O 1
ATOM 700 N N . TYR A 1 87 ? 0.126 -5.515 -4.567 1.00 95.94 87 TYR A N 1
ATOM 701 C CA . TYR A 1 87 ? -0.494 -6.263 -3.471 1.00 95.94 87 TYR A CA 1
ATOM 702 C C . TYR A 1 87 ? -0.776 -5.357 -2.270 1.00 95.94 87 TYR A C 1
ATOM 704 O O . TYR A 1 87 ? 0.001 -4.443 -1.983 1.00 95.94 87 TYR A O 1
ATOM 712 N N . ALA A 1 88 ? -1.868 -5.639 -1.561 1.00 95.62 88 ALA A N 1
ATOM 713 C CA . ALA A 1 88 ? -2.182 -5.046 -0.270 1.00 95.62 88 ALA A CA 1
ATOM 714 C C . ALA A 1 88 ? -2.935 -6.054 0.604 1.00 95.62 88 ALA A C 1
ATOM 716 O O . ALA A 1 88 ? -3.820 -6.746 0.102 1.00 95.62 88 ALA A O 1
ATOM 717 N N . ASP A 1 89 ? -2.618 -6.081 1.894 1.00 96.38 89 ASP A N 1
ATOM 718 C CA . ASP A 1 89 ? -3.318 -6.890 2.889 1.00 96.38 89 ASP A CA 1
ATOM 719 C C . ASP A 1 89 ? -3.327 -6.209 4.258 1.00 96.38 89 ASP A C 1
ATOM 721 O O . ASP A 1 89 ? -2.313 -5.648 4.674 1.00 96.38 89 ASP A O 1
ATOM 725 N N . LEU A 1 90 ? -4.477 -6.214 4.928 1.00 95.25 90 LEU A N 1
ATOM 726 C CA . LEU A 1 90 ? -4.727 -5.532 6.192 1.00 95.25 90 LEU A CA 1
ATOM 727 C C . LEU A 1 90 ? -4.994 -6.549 7.301 1.00 95.25 90 LEU A C 1
ATOM 729 O O . LEU A 1 90 ? -6.028 -7.219 7.296 1.00 95.25 90 LEU A O 1
ATOM 733 N N . GLU A 1 91 ? -4.118 -6.542 8.300 1.00 90.62 91 GLU A N 1
ATOM 734 C CA . GLU A 1 91 ? -4.272 -7.243 9.577 1.00 90.62 91 GLU A CA 1
ATOM 735 C C . GLU A 1 91 ? -5.027 -6.345 10.579 1.00 90.62 91 GLU A C 1
ATOM 737 O O . GLU A 1 91 ? -4.601 -5.197 10.866 1.00 90.62 91 GLU A O 1
#

Foldseek 3Di:
DFAAEAEDPVRVVVLVPDPFDPVRNVVVVVVVRVVRVDDPVQCPDPVQDDPQKGKDWDWDDTPNDIKIKIWIWGCPCVVVRHIYTDDIDMD